Protein AF-A0A6J7QPM1-F1 (afdb_monomer)

Organism: NCBI:txid449393

pLDDT: mean 89.6, std 13.45, range [36.41, 98.69]

Secondary structure (DSSP, 8-state):
-HHHHHTT----SSGGGGG---TTTTTSS--SEEEEEEEEEETTEEEEEEEEEETTEEEEEEEEEE--TTSSSPHHHHHHHHHHHHHHHHHHHH-------

Sequence (101 aa):
MLEHWLGLNTDLSMVASSLDLDPLAHASDGPALALMNKTGTDTGVRADCGLVSCGGVQVAYAAIANWEAASEPTLGDVMADMRLIGGFVRRLVEGDDRSGA

Structure (mmCIF, N/CA/C/O backbone):
data_AF-A0A6J7QPM1-F1
#
_entry.id   AF-A0A6J7QPM1-F1
#
loop_
_atom_site.group_PDB
_atom_site.id
_atom_site.type_symbol
_atom_site.label_atom_id
_atom_site.label_alt_id
_atom_site.label_comp_id
_atom_site.label_asym_id
_atom_site.label_entity_id
_atom_site.label_seq_id
_atom_site.pdbx_PDB_ins_code
_atom_site.Cartn_x
_atom_site.Cartn_y
_atom_site.Cartn_z
_atom_site.occupancy
_atom_site.B_iso_or_equiv
_atom_site.auth_seq_id
_atom_site.auth_comp_id
_atom_site.auth_asym_id
_atom_site.auth_atom_id
_atom_site.pdbx_PDB_model_num
ATOM 1 N N . MET A 1 1 ? 1.187 -9.627 17.552 1.00 74.75 1 MET A N 1
ATOM 2 C CA . MET A 1 1 ? 2.401 -10.322 17.058 1.00 74.75 1 MET A CA 1
ATOM 3 C C . MET A 1 1 ? 2.576 -10.104 15.558 1.00 74.75 1 MET A C 1
ATOM 5 O O . MET A 1 1 ? 3.603 -9.570 15.181 1.00 74.75 1 MET A O 1
ATOM 9 N N . LEU A 1 2 ? 1.579 -10.430 14.725 1.00 81.31 2 LEU A N 1
ATOM 10 C CA . LEU A 1 2 ? 1.643 -10.240 13.265 1.00 81.31 2 LEU A CA 1
ATOM 11 C C . LEU A 1 2 ? 1.157 -8.850 12.821 1.00 81.31 2 LEU A C 1
ATOM 13 O O . LEU A 1 2 ? 1.835 -8.181 12.055 1.00 81.31 2 LEU A O 1
ATOM 17 N N . GLU A 1 3 ? 0.051 -8.379 13.397 1.00 79.50 3 GLU A N 1
ATOM 18 C CA . GLU A 1 3 ? -0.500 -7.035 13.156 1.00 79.50 3 GLU A CA 1
ATOM 19 C C . GLU A 1 3 ? 0.503 -5.928 13.489 1.00 79.50 3 GLU A C 1
ATOM 21 O O . GLU A 1 3 ? 0.783 -5.068 12.668 1.00 79.50 3 GLU A O 1
ATOM 26 N N . HIS A 1 4 ? 1.129 -6.008 14.665 1.00 83.25 4 HIS A N 1
ATOM 27 C CA . HIS A 1 4 ? 2.160 -5.052 15.072 1.00 83.25 4 HIS A CA 1
ATOM 28 C C . HIS A 1 4 ? 3.416 -5.131 14.195 1.00 83.25 4 HIS A C 1
ATOM 30 O O . HIS A 1 4 ? 4.083 -4.132 14.004 1.00 83.25 4 HIS A O 1
ATOM 36 N N . TRP A 1 5 ? 3.752 -6.305 13.651 1.00 85.75 5 TRP A N 1
ATOM 37 C CA . TRP A 1 5 ? 4.886 -6.426 12.735 1.00 85.75 5 TRP A CA 1
ATOM 38 C C . TRP A 1 5 ? 4.574 -5.800 11.367 1.00 85.75 5 TRP A C 1
ATOM 40 O O . TRP A 1 5 ? 5.386 -5.040 10.849 1.00 85.75 5 TRP A O 1
ATOM 50 N N . LEU A 1 6 ? 3.384 -6.064 10.812 1.00 84.25 6 LEU A N 1
ATOM 51 C CA . LEU A 1 6 ? 2.929 -5.476 9.545 1.00 84.25 6 LEU A CA 1
ATOM 52 C C . LEU A 1 6 ? 2.664 -3.970 9.648 1.00 84.25 6 LEU A C 1
ATOM 54 O O . LEU A 1 6 ? 2.919 -3.240 8.698 1.00 84.25 6 LEU A O 1
ATOM 58 N N . GLY A 1 7 ? 2.171 -3.497 10.792 1.00 85.38 7 GLY A N 1
ATOM 59 C CA . GLY A 1 7 ? 1.901 -2.080 11.037 1.00 85.38 7 GLY A CA 1
ATOM 60 C C . GLY A 1 7 ? 3.154 -1.215 11.176 1.00 85.38 7 GLY A C 1
ATOM 61 O O . GLY A 1 7 ? 3.029 -0.006 11.266 1.00 85.38 7 GLY A O 1
ATOM 62 N N . LEU A 1 8 ? 4.356 -1.804 11.200 1.00 89.62 8 LEU A N 1
ATOM 63 C CA . LEU A 1 8 ? 5.633 -1.079 11.264 1.00 89.62 8 LEU A CA 1
ATOM 64 C C . LEU A 1 8 ? 6.318 -0.947 9.893 1.00 89.62 8 LEU A C 1
ATOM 66 O O . LEU A 1 8 ? 7.471 -0.516 9.820 1.00 89.62 8 LEU A O 1
ATOM 70 N N . ASN A 1 9 ? 5.665 -1.361 8.804 1.00 92.81 9 ASN A N 1
ATOM 71 C CA . ASN A 1 9 ? 6.235 -1.252 7.466 1.00 92.81 9 ASN A CA 1
ATOM 72 C C . ASN A 1 9 ? 6.390 0.228 7.069 1.00 92.81 9 ASN A C 1
ATOM 74 O O . ASN A 1 9 ? 5.426 0.980 7.054 1.00 92.81 9 ASN A O 1
ATOM 78 N N . THR A 1 10 ? 7.605 0.647 6.717 1.00 94.94 10 THR A N 1
ATOM 79 C CA . THR A 1 10 ? 7.919 2.055 6.408 1.00 94.94 10 THR A CA 1
ATOM 80 C C . THR A 1 10 ? 7.864 2.376 4.914 1.00 94.94 10 THR A C 1
ATOM 82 O O . THR A 1 10 ? 7.892 3.538 4.518 1.00 94.94 10 THR A O 1
ATOM 85 N N . ASP A 1 11 ? 7.782 1.369 4.047 1.00 96.50 11 ASP A N 1
ATOM 86 C CA . ASP A 1 11 ? 7.576 1.606 2.621 1.00 96.50 11 ASP A CA 1
ATOM 87 C C . ASP A 1 11 ? 6.088 1.823 2.338 1.00 96.50 11 ASP A C 1
ATOM 89 O O . ASP A 1 11 ? 5.317 0.869 2.212 1.00 96.50 11 ASP A O 1
ATOM 93 N N . LEU A 1 12 ? 5.707 3.099 2.249 1.00 96.94 12 LEU A N 1
ATOM 94 C CA . LEU A 1 12 ? 4.357 3.549 1.907 1.00 96.94 12 LEU A CA 1
ATOM 95 C C . LEU A 1 12 ? 4.283 4.124 0.484 1.00 96.94 12 LEU A C 1
ATOM 97 O O . LEU A 1 12 ? 3.384 4.896 0.167 1.00 96.94 12 LEU A O 1
ATOM 101 N N . SER A 1 13 ? 5.249 3.804 -0.380 1.00 97.44 13 SER A N 1
ATOM 102 C CA . SER A 1 13 ? 5.394 4.472 -1.679 1.00 97.44 13 SER A CA 1
ATOM 103 C C . SER A 1 13 ? 4.378 4.028 -2.739 1.00 97.44 13 SER A C 1
ATOM 105 O O . SER A 1 13 ? 4.138 4.776 -3.684 1.00 97.44 13 SER A O 1
ATOM 107 N N . MET A 1 14 ? 3.774 2.842 -2.594 1.00 98.50 14 MET A N 1
ATOM 108 C CA . MET A 1 14 ? 2.901 2.217 -3.598 1.00 98.50 14 MET A CA 1
ATOM 109 C C . MET A 1 14 ? 1.413 2.541 -3.365 1.00 98.50 14 MET A C 1
ATOM 111 O O . MET A 1 14 ? 1.028 3.711 -3.417 1.00 98.50 14 MET A O 1
ATOM 115 N N . VAL A 1 15 ? 0.566 1.537 -3.097 1.00 98.69 15 VAL A N 1
ATOM 116 C CA . VAL A 1 15 ? -0.877 1.731 -2.857 1.00 98.69 15 VAL A CA 1
ATOM 117 C C . VAL A 1 15 ? -1.084 2.604 -1.629 1.00 98.69 15 VAL A C 1
ATOM 119 O O . VAL A 1 15 ? -1.900 3.522 -1.648 1.00 98.69 15 VAL A O 1
ATOM 122 N N . ALA A 1 16 ? -0.285 2.384 -0.586 1.00 97.56 16 ALA A N 1
ATOM 123 C CA . ALA A 1 16 ? -0.346 3.173 0.638 1.00 97.56 16 ALA A CA 1
ATOM 124 C C . ALA A 1 16 ? -0.036 4.674 0.449 1.00 97.56 16 ALA A C 1
ATOM 126 O O . ALA A 1 16 ? -0.372 5.471 1.325 1.00 97.56 16 ALA A O 1
ATOM 127 N N . SER A 1 17 ? 0.542 5.094 -0.683 1.00 97.75 17 SER A N 1
ATOM 128 C CA . SER A 1 17 ? 0.956 6.491 -0.869 1.00 97.75 17 SER A CA 1
ATOM 129 C C . SER A 1 17 ? -0.215 7.468 -0.848 1.00 97.75 17 SER A C 1
ATOM 131 O O . SER A 1 17 ? -0.050 8.611 -0.430 1.00 97.75 17 SER A O 1
ATOM 133 N N . SER A 1 18 ? -1.408 7.044 -1.270 1.00 96.94 18 SER A N 1
ATOM 134 C CA . SER A 1 18 ? -2.621 7.874 -1.270 1.00 96.94 18 SER A CA 1
ATOM 135 C C . SER A 1 18 ? -3.245 8.068 0.114 1.00 96.94 18 SER A C 1
ATOM 137 O O . SER A 1 18 ? -4.228 8.801 0.245 1.00 96.94 18 SER A O 1
ATOM 139 N N . LEU A 1 19 ? -2.762 7.335 1.119 1.00 94.25 19 LEU A N 1
ATOM 140 C CA . LEU A 1 19 ? -3.240 7.434 2.496 1.00 94.25 19 LEU A CA 1
ATOM 141 C C . LEU A 1 19 ? -2.573 8.602 3.235 1.00 94.25 19 LEU A C 1
ATOM 143 O O . LEU A 1 19 ? -3.039 8.972 4.306 1.00 94.25 19 LEU A O 1
ATOM 147 N N . ASP A 1 20 ? -1.513 9.180 2.650 1.00 93.50 20 ASP A N 1
ATOM 148 C CA . ASP A 1 20 ? -0.765 10.339 3.157 1.00 93.50 20 ASP A CA 1
ATOM 149 C C . ASP A 1 20 ? -0.318 10.173 4.630 1.00 93.50 20 ASP A C 1
ATOM 151 O O . ASP A 1 20 ? -0.272 11.123 5.410 1.00 93.50 20 ASP A O 1
ATOM 155 N N . LEU A 1 21 ? -0.003 8.931 5.007 1.00 93.12 21 LEU A N 1
ATOM 156 C CA . LEU A 1 21 ? 0.478 8.544 6.329 1.00 93.12 21 LEU A CA 1
ATOM 157 C C . LEU A 1 21 ? 1.986 8.795 6.461 1.00 93.12 21 LEU A C 1
ATOM 159 O O . LEU A 1 21 ? 2.735 8.616 5.501 1.00 93.12 21 LEU A O 1
ATOM 163 N N . ASP A 1 22 ? 2.444 9.145 7.665 1.00 92.12 22 ASP A N 1
ATOM 164 C CA . ASP A 1 22 ? 3.874 9.253 7.972 1.00 92.12 22 ASP A CA 1
ATOM 165 C C . ASP A 1 22 ? 4.503 7.846 8.078 1.00 92.12 22 ASP A C 1
ATOM 167 O O . ASP A 1 22 ? 4.160 7.095 8.998 1.00 92.12 22 ASP A O 1
ATOM 171 N N . PRO A 1 23 ? 5.464 7.478 7.210 1.00 92.75 23 PRO A N 1
ATOM 172 C CA . PRO A 1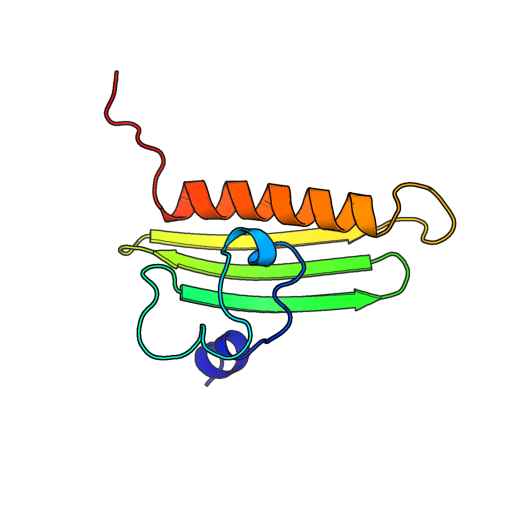 23 ? 6.147 6.186 7.253 1.00 92.75 23 PRO A CA 1
ATOM 173 C C . PRO A 1 23 ? 6.707 5.763 8.613 1.00 92.75 23 PRO A C 1
ATOM 175 O O . PRO A 1 23 ? 6.792 4.569 8.882 1.00 92.75 23 PRO A O 1
ATOM 178 N N . LEU A 1 24 ? 7.095 6.711 9.465 1.00 91.00 24 LEU A N 1
ATOM 179 C CA . LEU A 1 24 ? 7.761 6.456 10.743 1.00 91.00 24 LEU A CA 1
ATOM 180 C C . LEU 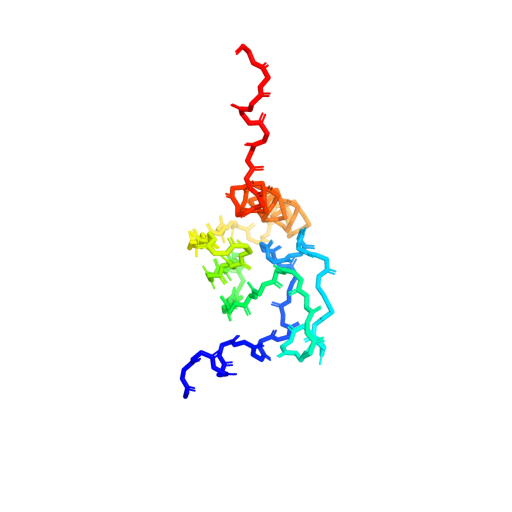A 1 24 ? 6.841 6.628 11.955 1.00 91.00 24 LEU A C 1
ATOM 182 O O . LEU A 1 24 ? 7.209 6.206 13.051 1.00 91.00 24 LEU A O 1
ATOM 186 N N . ALA A 1 25 ? 5.664 7.232 11.777 1.00 89.31 25 ALA A N 1
ATOM 187 C CA . ALA A 1 25 ? 4.751 7.538 12.879 1.00 89.31 25 ALA A CA 1
ATOM 188 C C . ALA A 1 25 ? 3.327 6.977 12.714 1.00 89.31 25 ALA A C 1
ATOM 190 O O . ALA A 1 25 ? 2.573 6.988 13.680 1.00 89.31 25 ALA A O 1
ATOM 191 N N . HIS A 1 26 ? 2.952 6.432 11.551 1.00 87.81 26 HIS A N 1
ATOM 192 C CA . HIS A 1 26 ? 1.584 5.957 11.282 1.00 87.81 26 HIS A CA 1
ATOM 193 C C . HIS A 1 26 ? 1.108 4.786 12.156 1.00 87.81 26 HIS A C 1
ATOM 195 O O . HIS A 1 26 ? -0.095 4.568 12.283 1.00 87.81 26 HIS A O 1
ATOM 201 N N . ALA A 1 27 ? 2.038 4.042 12.756 1.00 83.00 27 ALA A N 1
ATOM 202 C CA . ALA A 1 27 ? 1.742 2.958 13.691 1.00 83.00 27 ALA A CA 1
ATOM 203 C C . ALA A 1 27 ? 1.361 3.455 15.101 1.00 83.00 27 ALA A C 1
ATOM 205 O O . ALA A 1 27 ? 0.861 2.675 15.913 1.00 83.00 27 ALA A O 1
ATOM 206 N N . SER A 1 28 ? 1.635 4.727 15.406 1.00 68.62 28 SER A N 1
ATOM 207 C CA . SER A 1 28 ? 1.588 5.303 16.751 1.00 68.62 28 SER A CA 1
ATOM 208 C C . SER A 1 28 ? 0.434 6.303 16.889 1.00 68.62 28 SER A C 1
ATOM 210 O O . SER A 1 28 ? 0.211 7.125 16.007 1.00 68.62 28 SER A O 1
ATOM 212 N N . ASP A 1 29 ? -0.287 6.242 18.011 1.00 54.16 29 ASP A N 1
ATOM 213 C CA . ASP A 1 29 ? -1.150 7.290 18.588 1.00 54.16 29 ASP A CA 1
ATOM 214 C C . ASP A 1 29 ? -2.031 8.150 17.647 1.00 54.16 29 ASP A C 1
ATOM 216 O O . ASP A 1 29 ? -2.186 9.354 17.847 1.00 54.16 29 ASP A O 1
ATOM 220 N N . GLY A 1 30 ? -2.736 7.523 16.700 1.00 60.28 30 GLY A N 1
ATOM 221 C CA . GLY A 1 30 ? -4.060 8.013 16.289 1.00 60.28 30 GLY A CA 1
ATOM 222 C C . GLY A 1 30 ? -4.191 8.758 14.957 1.00 60.28 30 GLY A C 1
ATOM 223 O O . GLY A 1 30 ? -4.586 9.924 14.934 1.00 60.28 30 GLY A O 1
ATOM 224 N N . PRO A 1 31 ? -4.067 8.063 13.822 1.00 61.72 31 PRO A N 1
ATOM 225 C CA . PRO A 1 31 ? -4.813 8.426 12.632 1.00 61.72 31 PRO A CA 1
ATOM 226 C C . PRO A 1 31 ? -6.229 7.821 12.681 1.00 61.72 31 PRO A C 1
ATOM 228 O O . PRO A 1 31 ? -6.429 6.696 13.138 1.00 61.72 31 PRO A O 1
ATOM 231 N N . ALA A 1 32 ? -7.226 8.542 12.150 1.00 79.31 32 ALA A N 1
ATOM 232 C CA . ALA A 1 32 ? -8.564 7.986 11.885 1.00 79.31 32 ALA A CA 1
ATOM 233 C C . ALA A 1 32 ? -8.514 6.741 10.970 1.00 79.31 32 ALA A C 1
ATOM 235 O O . ALA A 1 32 ? -9.467 5.964 10.919 1.00 79.31 32 ALA A O 1
ATOM 236 N N . LEU A 1 33 ? -7.382 6.563 10.281 1.00 90.12 33 LEU A N 1
ATOM 237 C CA . LEU A 1 33 ? -7.087 5.518 9.322 1.00 90.12 33 LEU A CA 1
ATOM 238 C C . LEU A 1 33 ? -5.878 4.692 9.785 1.00 90.12 33 LEU A C 1
ATOM 240 O O . LEU A 1 33 ? -4.765 5.201 9.866 1.00 90.12 33 LEU A O 1
ATOM 244 N N . ALA A 1 34 ? -6.087 3.408 10.059 1.00 92.56 34 ALA A N 1
ATOM 245 C CA . ALA A 1 34 ? -5.030 2.458 10.393 1.00 92.56 34 ALA A CA 1
ATOM 246 C C . ALA A 1 34 ? -4.630 1.632 9.163 1.00 92.56 34 ALA A C 1
ATOM 248 O O . ALA A 1 34 ? -5.492 1.212 8.387 1.00 92.56 34 ALA A O 1
ATOM 249 N N . LEU A 1 35 ? -3.330 1.369 9.014 1.00 94.31 35 LEU A N 1
ATOM 250 C CA . LEU A 1 35 ? -2.759 0.572 7.931 1.00 94.31 35 LEU A CA 1
ATOM 251 C C . LEU A 1 35 ? -1.904 -0.561 8.499 1.00 94.31 35 LEU A C 1
ATOM 253 O O . LEU A 1 35 ? -1.059 -0.351 9.364 1.00 94.31 35 LEU A O 1
ATOM 257 N N . MET A 1 36 ? -2.085 -1.752 7.941 1.00 94.75 36 MET A N 1
ATOM 258 C CA . MET A 1 36 ? -1.109 -2.836 8.013 1.00 94.75 36 MET A CA 1
ATOM 259 C C . MET A 1 36 ? -0.831 -3.293 6.591 1.00 94.75 36 MET A C 1
ATOM 261 O O . MET A 1 36 ? -1.772 -3.671 5.892 1.00 94.75 36 MET A O 1
ATOM 265 N N . ASN A 1 37 ? 0.421 -3.266 6.141 1.00 96.31 37 ASN A N 1
ATOM 266 C CA . ASN A 1 37 ? 0.739 -3.667 4.774 1.00 96.31 37 ASN A CA 1
ATOM 267 C C . ASN A 1 37 ? 2.115 -4.311 4.638 1.00 96.31 37 ASN A C 1
ATOM 269 O O . ASN A 1 37 ? 2.960 -4.269 5.535 1.00 96.31 37 ASN A O 1
ATOM 273 N N . LYS A 1 38 ? 2.338 -4.909 3.470 1.00 97.12 38 LYS A N 1
ATOM 274 C CA . LYS A 1 38 ? 3.661 -5.313 3.032 1.00 97.12 38 LYS A CA 1
ATOM 275 C C . LYS A 1 38 ? 3.846 -5.030 1.553 1.00 97.12 38 LYS A C 1
ATOM 277 O O . LYS A 1 38 ? 3.076 -5.485 0.712 1.00 97.12 38 LYS A O 1
ATOM 282 N N . THR A 1 39 ? 4.960 -4.370 1.261 1.00 97.75 39 THR A N 1
ATOM 283 C CA . THR A 1 39 ? 5.443 -4.171 -0.101 1.00 97.75 39 THR A CA 1
ATOM 284 C C . THR A 1 39 ? 6.447 -5.242 -0.525 1.00 97.75 39 THR A C 1
ATOM 286 O O . THR A 1 39 ? 7.196 -5.785 0.301 1.00 97.75 39 THR A O 1
ATOM 289 N N . GLY A 1 40 ? 6.473 -5.515 -1.828 1.00 97.69 40 GLY A N 1
ATOM 290 C CA . GLY A 1 40 ? 7.450 -6.334 -2.532 1.00 97.69 40 GLY A CA 1
ATOM 291 C C . GLY A 1 40 ? 7.944 -5.606 -3.781 1.00 97.69 40 GLY A C 1
ATOM 292 O O . GLY A 1 40 ? 7.165 -4.998 -4.513 1.00 97.69 40 GLY A O 1
ATOM 293 N N . THR A 1 41 ? 9.252 -5.654 -4.016 1.00 97.44 41 THR A N 1
ATOM 294 C CA . THR A 1 41 ? 9.908 -4.970 -5.133 1.00 97.44 41 THR A CA 1
ATOM 295 C C . THR A 1 41 ? 10.903 -5.911 -5.788 1.00 97.44 41 THR A C 1
ATOM 297 O O . THR A 1 41 ? 11.747 -6.484 -5.105 1.00 97.44 41 THR A O 1
ATOM 300 N N . ASP A 1 42 ? 10.820 -6.014 -7.110 1.00 96.19 42 ASP A N 1
ATOM 301 C CA . ASP A 1 42 ? 11.855 -6.606 -7.956 1.00 96.19 42 ASP A CA 1
ATOM 302 C C . ASP A 1 42 ? 11.965 -5.808 -9.272 1.00 96.19 42 ASP A C 1
ATOM 304 O O . ASP A 1 42 ? 11.251 -4.818 -9.494 1.00 96.19 42 ASP A O 1
ATOM 308 N N . THR A 1 43 ? 12.880 -6.203 -10.150 1.00 94.06 43 THR A N 1
ATOM 309 C CA . THR A 1 43 ? 13.015 -5.655 -11.499 1.00 94.06 43 THR A CA 1
ATOM 310 C C . THR A 1 43 ? 11.728 -5.904 -12.279 1.00 94.06 43 THR A C 1
ATOM 312 O O . THR A 1 43 ? 11.364 -7.047 -12.534 1.00 94.06 43 THR A O 1
ATOM 315 N N . GLY A 1 44 ? 11.028 -4.827 -12.641 1.00 95.62 44 GLY A N 1
ATOM 316 C CA . GLY A 1 44 ? 9.759 -4.919 -13.365 1.00 95.62 44 GLY A CA 1
ATOM 317 C C . GLY A 1 44 ? 8.587 -5.430 -12.524 1.00 95.62 44 GLY A C 1
ATOM 318 O O . GLY A 1 44 ? 7.587 -5.844 -13.099 1.00 95.62 44 GLY A O 1
ATOM 319 N N . VAL A 1 45 ? 8.688 -5.437 -11.186 1.00 97.31 45 VAL A N 1
ATOM 320 C CA . VAL A 1 45 ? 7.599 -5.873 -10.294 1.00 97.31 45 VAL A CA 1
ATOM 321 C C . VAL A 1 45 ? 7.415 -4.914 -9.127 1.00 97.31 45 VAL A C 1
ATOM 323 O O . VAL A 1 45 ? 8.361 -4.611 -8.398 1.00 97.31 45 VAL A O 1
ATOM 326 N N . ARG A 1 46 ? 6.177 -4.484 -8.890 1.00 98.25 46 ARG A N 1
ATOM 327 C CA . ARG A 1 46 ? 5.757 -3.784 -7.670 1.00 98.25 46 ARG A CA 1
ATOM 328 C C . ARG A 1 46 ? 4.546 -4.495 -7.103 1.00 98.25 46 ARG A C 1
ATOM 330 O O . ARG A 1 46 ? 3.570 -4.704 -7.812 1.00 98.25 46 ARG A O 1
ATOM 337 N N . ALA A 1 47 ? 4.624 -4.882 -5.842 1.00 98.56 47 ALA A N 1
ATOM 338 C CA . ALA A 1 47 ? 3.549 -5.557 -5.140 1.00 98.56 47 ALA A CA 1
ATOM 339 C C . ALA A 1 47 ? 3.276 -4.840 -3.822 1.00 98.56 47 ALA A C 1
ATOM 341 O O . ALA A 1 47 ? 4.209 -4.491 -3.102 1.00 98.56 47 ALA A O 1
ATOM 342 N N . ASP A 1 48 ? 2.005 -4.656 -3.496 1.00 98.62 48 ASP A N 1
ATOM 343 C CA . ASP A 1 48 ? 1.559 -4.102 -2.223 1.00 98.62 48 ASP A CA 1
ATOM 344 C C . ASP A 1 48 ? 0.268 -4.807 -1.812 1.00 98.62 48 ASP A C 1
ATOM 346 O O . ASP A 1 48 ? -0.681 -4.915 -2.595 1.00 98.62 48 ASP A O 1
ATOM 350 N N . CYS A 1 49 ? 0.230 -5.321 -0.591 1.00 98.38 49 CYS A N 1
ATOM 351 C CA . CYS A 1 49 ? -0.979 -5.881 -0.010 1.00 98.38 49 CYS A CA 1
ATOM 352 C C . CYS A 1 49 ? -1.139 -5.408 1.425 1.00 98.38 49 CYS A C 1
ATOM 354 O O . CYS A 1 49 ? -0.164 -5.258 2.164 1.00 98.38 49 CYS A O 1
ATOM 356 N N . GLY A 1 50 ? -2.382 -5.189 1.836 1.00 96.94 50 GLY A N 1
ATOM 357 C CA . GLY A 1 50 ? -2.639 -4.659 3.159 1.00 96.94 50 GLY A CA 1
ATOM 358 C C . GLY A 1 50 ? -4.103 -4.612 3.544 1.00 96.94 50 GLY A C 1
ATOM 359 O O . GLY A 1 50 ? -4.999 -4.957 2.773 1.00 96.94 50 GLY A O 1
ATOM 360 N N . LEU A 1 51 ? -4.314 -4.175 4.778 1.00 96.00 51 LEU A N 1
ATOM 361 C CA . LEU A 1 51 ? -5.604 -3.929 5.394 1.00 96.00 51 LEU A CA 1
ATOM 362 C C . LEU A 1 51 ? -5.645 -2.472 5.850 1.00 96.00 51 LEU A C 1
ATOM 364 O O . LEU A 1 51 ? -4.783 -2.039 6.619 1.00 96.00 51 LEU A O 1
ATOM 368 N N . VAL A 1 52 ? -6.648 -1.734 5.382 1.00 95.69 52 VAL A N 1
ATOM 369 C CA . VAL A 1 52 ? -6.929 -0.360 5.807 1.00 95.69 52 VAL A CA 1
ATOM 370 C C . VAL A 1 52 ? -8.189 -0.361 6.654 1.00 95.69 52 VAL A C 1
ATOM 372 O O . VAL A 1 52 ? -9.181 -0.975 6.267 1.00 95.69 52 VAL A O 1
ATOM 375 N N . SER A 1 53 ? -8.160 0.312 7.800 1.00 93.56 53 SER A N 1
ATOM 376 C CA . SER A 1 53 ? -9.297 0.395 8.722 1.00 93.56 53 SER A CA 1
ATOM 377 C C . SER A 1 53 ? -9.619 1.846 9.062 1.00 93.56 53 SER A C 1
ATOM 379 O O . SER A 1 53 ? -8.717 2.594 9.422 1.00 93.56 53 SER A O 1
ATOM 381 N N . CYS A 1 54 ? -10.889 2.241 8.990 1.00 92.50 54 CYS A N 1
ATOM 382 C CA . CYS A 1 54 ? -11.369 3.570 9.380 1.00 92.50 54 CYS A CA 1
ATOM 383 C C . CYS A 1 54 ? -12.800 3.454 9.915 1.00 92.50 54 CYS A C 1
ATOM 385 O O . CYS A 1 54 ? -13.634 2.794 9.305 1.00 92.50 54 CYS A O 1
ATOM 387 N N . GLY A 1 55 ? -13.097 4.052 11.074 1.00 88.44 55 GLY A N 1
ATOM 388 C CA . GLY A 1 55 ? -14.475 4.138 11.587 1.00 88.44 55 GLY A CA 1
ATOM 389 C C . GLY A 1 55 ? -15.227 2.800 11.730 1.00 88.44 55 GLY A C 1
ATOM 390 O O . GLY A 1 55 ? -16.448 2.775 11.616 1.00 88.44 55 GLY A O 1
ATOM 391 N N . GLY A 1 56 ? -14.523 1.682 11.946 1.00 88.06 56 GLY A N 1
ATOM 392 C CA . GLY A 1 56 ? -15.111 0.334 12.016 1.00 88.06 56 GLY A CA 1
ATOM 393 C C . GLY A 1 56 ? -15.285 -0.377 10.665 1.00 88.06 56 GLY A C 1
ATOM 394 O O . GLY A 1 56 ? -15.616 -1.562 10.648 1.00 88.06 56 GLY A O 1
ATOM 395 N N . VAL A 1 57 ? -15.013 0.300 9.548 1.00 92.75 57 VAL A N 1
ATOM 396 C CA . VAL A 1 57 ? -14.926 -0.289 8.205 1.00 92.75 57 VAL A CA 1
ATOM 397 C C . VAL A 1 57 ? -13.501 -0.778 7.962 1.00 92.75 57 VAL A C 1
ATOM 399 O O . VAL A 1 57 ? -12.536 -0.140 8.386 1.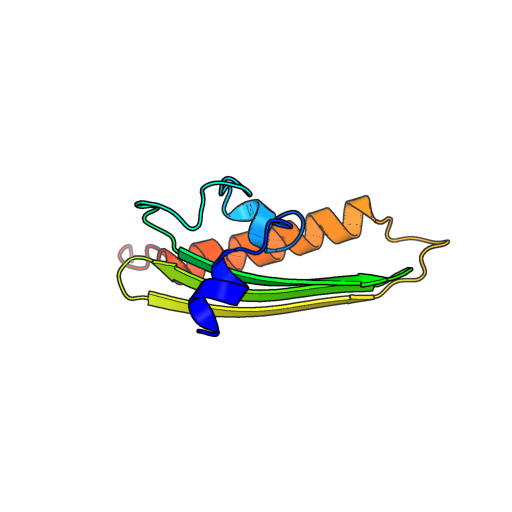00 92.75 57 VAL A O 1
ATOM 402 N N . GLN A 1 58 ? -13.368 -1.914 7.277 1.00 94.62 58 GLN A N 1
ATOM 403 C CA . GLN A 1 58 ? -12.079 -2.487 6.894 1.00 94.62 58 GLN A CA 1
ATOM 404 C C . GLN A 1 58 ? -12.078 -2.856 5.412 1.00 94.62 58 GLN A C 1
ATOM 406 O O . GLN A 1 58 ? -13.021 -3.479 4.923 1.00 94.62 58 GLN A O 1
ATOM 411 N N . VAL A 1 59 ? -11.003 -2.503 4.711 1.00 97.12 59 VAL A N 1
ATOM 412 C CA . VAL A 1 59 ? -10.788 -2.827 3.298 1.00 97.12 59 VAL A CA 1
ATOM 413 C C . VAL A 1 59 ? -9.44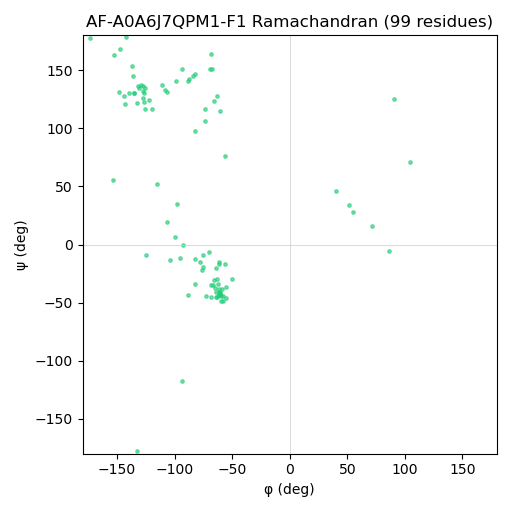6 -3.528 3.156 1.00 97.12 59 VAL A C 1
ATOM 415 O O . VAL A 1 59 ? -8.395 -2.952 3.436 1.00 97.12 59 VAL A O 1
ATOM 418 N N . ALA A 1 60 ? -9.487 -4.782 2.712 1.00 97.62 60 ALA A N 1
ATOM 419 C CA . ALA A 1 60 ? -8.300 -5.525 2.314 1.00 97.62 60 ALA A CA 1
ATOM 420 C C . ALA A 1 60 ? -8.007 -5.280 0.829 1.00 97.62 60 ALA A C 1
ATOM 422 O O . ALA A 1 60 ? -8.927 -5.256 0.009 1.00 97.62 60 ALA A O 1
ATOM 423 N N . TYR A 1 61 ? -6.731 -5.142 0.479 1.00 98.19 61 TYR A N 1
ATOM 424 C CA . TYR A 1 61 ? -6.289 -5.002 -0.904 1.00 98.19 61 TYR A CA 1
ATOM 425 C C . TYR A 1 61 ? -5.050 -5.850 -1.191 1.00 98.19 61 TYR A C 1
ATOM 427 O O . TYR A 1 61 ? -4.237 -6.138 -0.311 1.00 98.19 61 TYR A O 1
ATOM 435 N N . ALA A 1 62 ? -4.904 -6.214 -2.461 1.00 98.44 62 ALA A N 1
ATOM 436 C CA . ALA A 1 62 ? -3.686 -6.765 -3.027 1.00 98.44 62 ALA A CA 1
ATOM 437 C C . ALA A 1 62 ? -3.542 -6.229 -4.453 1.00 98.44 62 ALA A C 1
ATOM 439 O O . ALA A 1 62 ? -4.429 -6.425 -5.283 1.00 98.44 62 ALA A O 1
ATOM 440 N N . ALA A 1 63 ? -2.438 -5.540 -4.719 1.00 98.50 63 ALA A N 1
ATOM 441 C CA . ALA A 1 63 ? -2.108 -4.977 -6.017 1.00 98.50 63 ALA A CA 1
ATOM 442 C C . ALA A 1 63 ? -0.717 -5.454 -6.426 1.00 98.50 63 ALA A C 1
ATOM 444 O O . ALA A 1 63 ? 0.234 -5.371 -5.649 1.00 98.50 63 ALA A O 1
ATOM 445 N N . ILE A 1 64 ? -0.609 -5.968 -7.647 1.00 98.25 64 ILE A N 1
ATOM 446 C CA . ILE A 1 64 ? 0.656 -6.391 -8.238 1.00 98.25 64 ILE A CA 1
ATOM 447 C C . ILE A 1 64 ? 0.709 -5.806 -9.641 1.00 98.25 64 ILE A C 1
ATOM 449 O O . ILE A 1 64 ? -0.164 -6.081 -10.461 1.00 98.25 64 ILE A O 1
ATOM 453 N N . ALA A 1 65 ? 1.737 -5.012 -9.901 1.00 97.38 65 ALA A N 1
ATOM 454 C CA . ALA A 1 65 ? 2.097 -4.540 -11.221 1.00 97.38 65 ALA A CA 1
ATOM 455 C C . ALA A 1 65 ? 3.351 -5.279 -11.683 1.00 97.38 65 ALA A C 1
ATOM 457 O O . ALA A 1 65 ? 4.344 -5.358 -10.953 1.00 97.38 65 ALA A O 1
ATOM 458 N N . ASN A 1 66 ? 3.306 -5.796 -12.907 1.00 9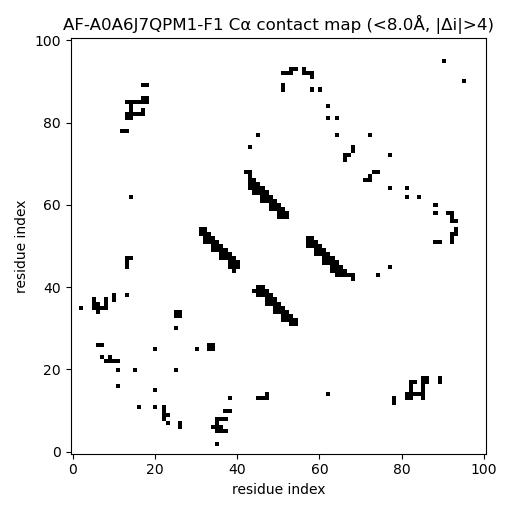6.38 66 ASN A N 1
ATOM 459 C CA . ASN A 1 66 ? 4.451 -6.379 -13.585 1.00 96.38 66 ASN A CA 1
ATOM 460 C C . ASN A 1 66 ? 4.615 -5.728 -14.958 1.00 96.38 66 ASN A C 1
ATOM 462 O O . ASN A 1 66 ? 3.636 -5.540 -15.678 1.00 96.38 66 ASN A O 1
ATOM 466 N N . TRP A 1 67 ? 5.846 -5.397 -15.323 1.00 94.56 67 TRP A N 1
ATOM 467 C CA . TRP A 1 67 ? 6.154 -4.779 -16.605 1.00 94.56 67 TRP A CA 1
ATOM 468 C C . TRP A 1 67 ? 7.576 -5.109 -17.059 1.00 94.56 67 TRP A C 1
ATOM 470 O O . TRP A 1 67 ? 8.424 -5.535 -16.271 1.00 94.56 67 T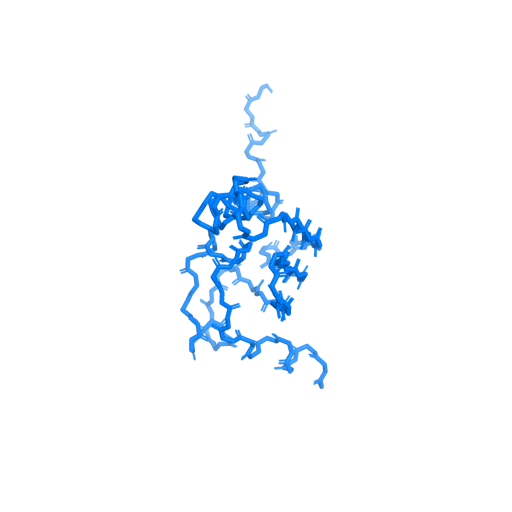RP A O 1
ATOM 480 N N . GLU A 1 68 ? 7.844 -4.907 -18.346 1.00 93.56 68 GLU A N 1
ATOM 481 C CA . GLU A 1 68 ? 9.202 -4.971 -18.875 1.00 93.56 68 GLU A CA 1
ATOM 482 C C . GLU A 1 68 ? 9.971 -3.717 -18.446 1.00 93.56 68 GLU A C 1
ATOM 484 O O . GLU A 1 68 ? 9.763 -2.629 -18.967 1.00 93.56 68 GLU A O 1
ATOM 489 N N . ALA A 1 69 ? 10.889 -3.861 -17.487 1.00 78.94 69 ALA A N 1
ATOM 490 C CA . ALA A 1 69 ? 11.586 -2.722 -16.879 1.00 78.94 69 ALA A CA 1
ATOM 491 C C . ALA A 1 69 ? 12.434 -1.882 -17.857 1.00 78.94 69 ALA A C 1
ATOM 493 O O . ALA A 1 69 ? 12.827 -0.767 -17.517 1.00 78.94 69 ALA A O 1
ATOM 494 N N . ALA A 1 70 ? 12.747 -2.425 -19.038 1.00 84.94 70 ALA A N 1
ATOM 495 C CA . ALA A 1 70 ? 13.500 -1.748 -20.094 1.00 84.94 70 ALA A CA 1
ATOM 496 C C . ALA A 1 70 ? 12.605 -1.031 -21.126 1.00 84.94 70 ALA A C 1
ATOM 498 O O . ALA A 1 70 ? 13.130 -0.434 -22.066 1.00 84.94 70 ALA A O 1
ATOM 499 N N . SER A 1 71 ? 11.280 -1.096 -20.970 1.00 86.44 71 SER A N 1
ATOM 500 C CA . SER A 1 71 ? 10.295 -0.475 -21.854 1.00 86.44 71 SER A CA 1
ATOM 501 C C . SER A 1 71 ? 9.236 0.291 -21.057 1.00 86.44 71 SER A C 1
ATOM 503 O O . SER A 1 71 ? 9.281 0.362 -19.832 1.00 86.44 71 SER A O 1
ATOM 505 N N . GLU A 1 72 ? 8.262 0.852 -21.770 1.00 86.75 72 GLU A N 1
ATOM 506 C CA . GLU A 1 72 ? 7.036 1.369 -21.163 1.00 86.75 72 GLU A CA 1
ATOM 507 C C . GLU A 1 72 ? 6.175 0.232 -20.575 1.00 86.75 72 GLU A C 1
ATOM 509 O O . GLU A 1 72 ? 6.198 -0.880 -21.121 1.00 86.75 72 GLU A O 1
ATOM 514 N N . PRO A 1 73 ? 5.377 0.493 -19.518 1.00 89.75 73 PRO A N 1
ATOM 515 C CA . PRO A 1 73 ? 5.322 1.733 -18.728 1.00 89.75 73 PRO A CA 1
ATOM 516 C C . PRO A 1 73 ? 6.585 1.960 -17.882 1.00 89.75 73 PRO A C 1
ATOM 518 O O . PRO A 1 73 ? 7.220 1.006 -17.428 1.00 89.75 73 PRO A O 1
ATOM 521 N N . THR A 1 74 ? 6.941 3.219 -17.617 1.00 94.62 74 THR A N 1
ATOM 522 C CA . THR A 1 74 ? 8.042 3.518 -16.692 1.00 94.62 74 THR A CA 1
ATOM 523 C C . THR A 1 74 ? 7.675 3.152 -15.249 1.00 94.62 74 THR A C 1
ATOM 525 O O . THR A 1 74 ? 6.506 3.018 -14.884 1.00 94.62 74 THR A O 1
ATOM 528 N N . LEU A 1 75 ? 8.678 3.061 -14.364 1.00 95.25 75 LEU A N 1
ATOM 529 C CA . LEU A 1 75 ? 8.418 2.928 -12.925 1.00 95.25 75 LEU A CA 1
ATOM 530 C C . LEU A 1 75 ? 7.525 4.068 -12.401 1.00 95.25 75 LEU A C 1
ATOM 532 O O . LEU A 1 75 ? 6.697 3.828 -11.532 1.00 95.25 75 LEU A O 1
ATOM 536 N N . GLY A 1 76 ? 7.687 5.293 -12.910 1.00 96.44 76 GLY A N 1
ATOM 537 C CA . GLY A 1 76 ? 6.872 6.434 -12.489 1.00 96.44 76 GLY A CA 1
ATOM 538 C C . GLY A 1 76 ? 5.389 6.226 -12.789 1.00 96.44 76 GLY A C 1
ATOM 539 O O . GLY A 1 76 ? 4.560 6.455 -11.909 1.00 96.44 76 GLY A O 1
ATOM 540 N N . ASP A 1 77 ? 5.073 5.719 -13.981 1.00 96.94 77 ASP A N 1
ATOM 541 C CA . ASP A 1 77 ? 3.698 5.422 -14.399 1.00 96.94 77 ASP A CA 1
ATOM 542 C C . ASP A 1 77 ? 3.089 4.318 -13.534 1.00 96.94 77 ASP A C 1
ATOM 544 O O . ASP A 1 77 ? 1.996 4.473 -12.995 1.00 96.94 77 ASP A O 1
ATOM 548 N N . VAL A 1 78 ? 3.849 3.245 -13.288 1.00 97.88 78 VAL A N 1
ATOM 549 C CA . VAL A 1 78 ? 3.413 2.157 -12.403 1.00 97.88 78 VAL A CA 1
ATOM 550 C C . VAL A 1 78 ? 3.129 2.666 -10.990 1.00 97.88 78 VAL A C 1
ATOM 552 O O . VAL A 1 78 ? 2.116 2.312 -10.394 1.00 97.88 78 VAL A O 1
ATOM 555 N N . MET A 1 79 ? 3.996 3.511 -10.431 1.00 98.12 79 MET A N 1
ATOM 556 C CA . MET A 1 79 ? 3.786 4.069 -9.092 1.00 98.12 79 MET A CA 1
ATOM 557 C C . MET A 1 79 ? 2.575 5.015 -9.050 1.00 98.12 79 MET A C 1
ATOM 559 O O . MET A 1 79 ? 1.851 5.029 -8.051 1.00 98.12 79 MET A O 1
ATOM 563 N N . ALA A 1 80 ? 2.316 5.763 -10.127 1.00 98.38 80 ALA A N 1
ATOM 564 C CA . ALA A 1 80 ? 1.117 6.585 -10.256 1.00 98.38 80 ALA A CA 1
ATOM 565 C C . ALA A 1 80 ? -0.157 5.723 -10.267 1.00 98.38 80 ALA A C 1
ATOM 567 O O . ALA A 1 80 ? -1.091 6.010 -9.515 1.00 98.38 80 ALA A O 1
ATOM 568 N N . ASP A 1 81 ? -0.169 4.626 -11.025 1.00 98.31 81 ASP A N 1
ATOM 569 C CA . ASP A 1 81 ? -1.290 3.681 -11.059 1.00 98.31 81 ASP A CA 1
ATOM 570 C C . ASP A 1 81 ? -1.509 2.994 -9.704 1.00 98.31 81 ASP A C 1
ATOM 572 O O . ASP A 1 81 ? -2.643 2.883 -9.230 1.00 98.31 81 ASP A O 1
ATOM 576 N N . MET A 1 82 ? -0.432 2.609 -9.012 1.00 98.69 82 MET A N 1
ATOM 577 C CA . MET A 1 82 ? -0.523 2.065 -7.652 1.00 98.69 82 MET A CA 1
ATOM 578 C C . MET A 1 82 ? -1.151 3.084 -6.688 1.00 98.69 82 MET A C 1
ATOM 580 O O . MET A 1 82 ? -2.036 2.723 -5.908 1.00 98.69 82 MET A O 1
ATOM 584 N N . ARG A 1 83 ? -0.787 4.373 -6.781 1.00 98.62 83 ARG A N 1
ATOM 585 C CA . ARG A 1 83 ? -1.438 5.445 -6.004 1.00 98.62 83 ARG A CA 1
ATOM 586 C C . ARG A 1 83 ? -2.927 5.574 -6.340 1.00 98.62 83 ARG A C 1
ATOM 588 O O . ARG A 1 83 ? -3.730 5.804 -5.434 1.00 98.62 83 ARG A O 1
ATOM 595 N N . LEU A 1 84 ? -3.320 5.424 -7.609 1.00 98.56 84 LEU A N 1
ATOM 596 C CA . LEU A 1 84 ? -4.734 5.459 -8.006 1.00 98.56 84 LEU A CA 1
ATOM 597 C C . LEU A 1 84 ? -5.532 4.335 -7.337 1.00 98.56 84 LEU A C 1
ATOM 599 O O . LEU A 1 84 ? -6.611 4.604 -6.804 1.00 98.56 84 LEU A O 1
ATOM 603 N N . ILE A 1 85 ? -4.985 3.114 -7.288 1.00 98.44 85 ILE A N 1
ATOM 604 C CA . ILE A 1 85 ? -5.575 1.988 -6.539 1.00 98.44 85 ILE A CA 1
ATOM 605 C C . ILE A 1 85 ? -5.788 2.379 -5.073 1.00 98.44 85 ILE A C 1
ATOM 607 O O . ILE A 1 85 ? -6.881 2.191 -4.534 1.00 98.44 85 ILE A O 1
ATOM 611 N N . GLY A 1 86 ? -4.787 2.997 -4.448 1.00 98.19 86 GLY A N 1
ATOM 612 C CA . GLY A 1 86 ? -4.890 3.482 -3.073 1.00 98.19 86 GLY A CA 1
ATOM 613 C C . GLY A 1 86 ? -6.018 4.496 -2.870 1.00 98.19 86 GLY A C 1
ATOM 614 O O . GLY A 1 86 ? -6.741 4.436 -1.874 1.00 98.19 86 GLY A O 1
ATOM 615 N N . GLY A 1 87 ? -6.238 5.391 -3.837 1.00 97.94 87 GLY A N 1
ATOM 616 C CA . GLY A 1 87 ? 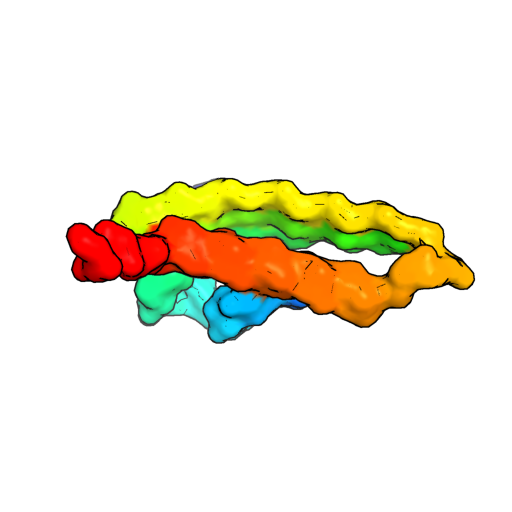-7.355 6.335 -3.812 1.00 97.94 87 GLY A CA 1
ATOM 617 C C . GLY A 1 87 ? -8.727 5.648 -3.831 1.00 97.94 87 GLY A C 1
ATOM 618 O O . GLY A 1 87 ? -9.669 6.123 -3.194 1.00 97.94 87 GLY A O 1
ATOM 619 N N . PHE A 1 88 ? -8.864 4.509 -4.519 1.00 97.88 88 PHE A N 1
ATOM 620 C CA . PHE A 1 88 ? -10.077 3.686 -4.437 1.00 97.88 88 PHE A CA 1
ATOM 621 C C . PHE A 1 88 ? -10.226 3.031 -3.061 1.00 97.88 88 PHE A C 1
ATOM 623 O O . PHE A 1 88 ? -11.306 3.107 -2.480 1.00 97.88 88 PHE A O 1
ATOM 630 N N . VAL A 1 89 ? -9.153 2.455 -2.510 1.00 97.56 89 VAL A N 1
ATOM 631 C CA . VAL A 1 89 ? -9.165 1.848 -1.166 1.00 97.56 89 VAL A CA 1
ATOM 632 C C . VAL A 1 89 ? -9.573 2.868 -0.100 1.00 97.56 89 VAL A C 1
ATOM 634 O O . VAL A 1 89 ? -10.427 2.574 0.735 1.00 97.56 89 VAL A O 1
ATOM 637 N N . ARG A 1 90 ? -9.018 4.084 -0.166 1.00 95.62 90 ARG A N 1
ATOM 638 C CA . ARG A 1 90 ? -9.330 5.178 0.759 1.00 95.62 90 ARG A CA 1
ATOM 639 C C . ARG A 1 90 ? -10.812 5.552 0.738 1.00 95.62 90 ARG A C 1
ATOM 641 O O . ARG A 1 90 ? -11.444 5.586 1.786 1.00 95.62 90 ARG A O 1
ATOM 648 N N . ARG A 1 91 ? -11.392 5.742 -0.450 1.00 95.31 91 ARG A N 1
ATOM 649 C CA . ARG A 1 91 ? -12.833 6.026 -0.581 1.00 95.31 91 ARG A CA 1
ATOM 650 C C . ARG A 1 91 ? -13.702 4.904 -0.020 1.00 95.31 91 ARG A C 1
ATOM 652 O O . ARG A 1 91 ? -14.679 5.166 0.670 1.00 95.31 91 ARG A O 1
ATOM 659 N N . LEU A 1 92 ? -13.332 3.650 -0.278 1.00 95.31 92 LEU A N 1
ATOM 660 C CA . LEU A 1 92 ? -14.088 2.501 0.219 1.00 95.31 92 LEU A CA 1
ATOM 661 C C . LEU A 1 92 ? -14.066 2.400 1.750 1.00 95.31 92 LEU A C 1
ATOM 663 O O . LEU A 1 92 ? -15.081 2.024 2.333 1.00 95.31 92 LEU A O 1
ATOM 667 N N . VAL A 1 93 ? -12.937 2.716 2.395 1.00 94.94 93 VAL A N 1
ATOM 668 C CA . VAL A 1 93 ? -12.800 2.597 3.856 1.00 94.94 93 VAL A CA 1
ATOM 669 C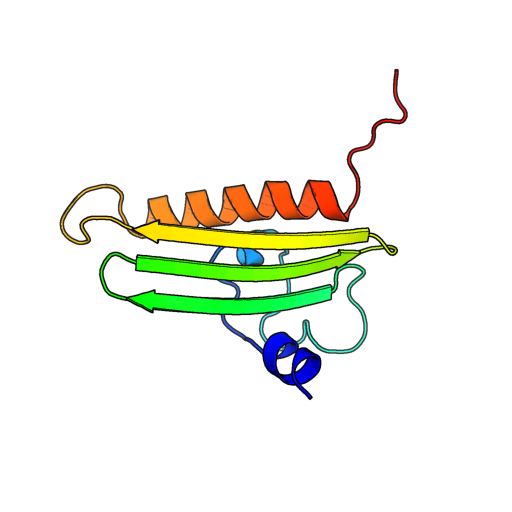 C . VAL A 1 93 ? -13.368 3.803 4.609 1.00 94.94 93 VAL A C 1
ATOM 671 O O . VAL A 1 93 ? -13.906 3.636 5.697 1.00 94.94 93 VAL A O 1
ATOM 674 N N . GLU A 1 94 ? -13.276 5.007 4.041 1.00 91.94 94 GLU A N 1
ATOM 675 C CA . GLU A 1 94 ? -13.882 6.221 4.611 1.00 91.94 94 GLU A CA 1
ATOM 676 C C . GLU A 1 94 ? -15.409 6.247 4.391 1.00 91.94 94 GLU A C 1
ATOM 678 O O . GLU A 1 94 ? -16.131 6.905 5.139 1.00 91.94 94 GLU A O 1
ATOM 683 N N . GLY A 1 95 ? -15.898 5.460 3.426 1.00 83.19 95 GLY A N 1
ATOM 684 C CA . GLY A 1 95 ? -17.289 5.404 2.999 1.00 83.19 95 GLY A CA 1
ATOM 685 C C . GLY A 1 95 ? -17.547 6.392 1.863 1.00 83.19 95 GLY A C 1
ATOM 686 O O . GLY A 1 95 ? -17.307 7.588 1.999 1.00 83.19 95 GLY A O 1
ATOM 687 N N . ASP A 1 96 ? -18.075 5.907 0.735 1.00 60.56 96 ASP A N 1
ATOM 688 C CA . ASP A 1 96 ? -18.716 6.803 -0.229 1.00 60.56 96 ASP A CA 1
ATOM 689 C C . ASP A 1 96 ? -19.926 7.442 0.465 1.00 60.56 96 ASP A C 1
ATOM 691 O O . ASP A 1 96 ? -20.793 6.724 0.977 1.00 60.56 96 ASP A O 1
ATOM 695 N N . ASP A 1 97 ? -20.011 8.771 0.425 1.00 51.94 97 ASP A N 1
ATOM 696 C CA . ASP A 1 97 ? -21.207 9.569 0.708 1.00 51.94 97 ASP A CA 1
ATOM 697 C C . ASP A 1 97 ? -22.357 9.117 -0.229 1.00 51.94 97 ASP A C 1
ATOM 699 O O . ASP A 1 97 ? -22.676 9.737 -1.241 1.00 51.94 97 ASP A O 1
ATOM 703 N N . ARG A 1 98 ? -22.984 7.971 0.059 1.00 50.28 98 ARG A N 1
ATOM 704 C CA . ARG A 1 98 ? -24.190 7.464 -0.623 1.00 50.28 98 ARG A CA 1
ATOM 705 C C . ARG A 1 98 ? -25.460 7.794 0.161 1.00 50.28 98 ARG A C 1
ATOM 707 O O . ARG A 1 98 ? -26.416 7.026 0.149 1.00 50.28 98 ARG A O 1
ATOM 714 N N . SER A 1 99 ? -25.486 8.951 0.819 1.00 42.81 99 SER A N 1
ATOM 715 C CA . SER A 1 99 ? -26.677 9.549 1.441 1.00 42.81 99 SER A CA 1
ATOM 716 C C . SER A 1 99 ? -27.051 10.875 0.771 1.00 42.81 99 SER A C 1
ATOM 718 O O . SER A 1 99 ? -27.214 11.899 1.427 1.00 42.81 99 SER A O 1
ATOM 720 N N . GLY A 1 100 ? -27.175 10.850 -0.557 1.00 46.12 100 GLY A N 1
ATOM 721 C CA . GLY A 1 100 ? -27.551 12.008 -1.365 1.00 46.12 100 GLY A CA 1
ATOM 722 C C . GLY A 1 100 ? -28.224 11.613 -2.678 1.00 46.12 100 GLY A C 1
ATOM 723 O O . GLY A 1 100 ? -27.735 11.980 -3.741 1.00 46.12 100 GLY A O 1
ATOM 724 N N . ALA A 1 101 ? -29.306 10.834 -2.606 1.00 36.41 101 ALA A N 1
ATOM 725 C CA . ALA A 1 101 ? -30.274 10.643 -3.688 1.00 36.41 101 ALA A CA 1
ATOM 726 C C . ALA A 1 101 ? -31.665 10.391 -3.095 1.00 36.41 101 ALA A C 1
ATOM 728 O O . ALA A 1 101 ? -31.742 9.594 -2.131 1.00 36.41 101 ALA A O 1
#

Nearest PDB structures (foldseek):
  2wuq-assembly1_B  TM=6.770E-01  e=1.929E-03  Streptomyces cacaoi
  2wuq-assembly1_A  TM=6.796E-01  e=2.187E-03  Streptomyces cacaoi
  2jbf-assembly1_A  TM=7.737E-01  e=1.960E-02  Synechococcus elongatus
  2fgg-assembly1_A  TM=5.199E-01  e=7.777E-02  Mycobacterium tuberculosis
  4wpy-assembly1_A-2  TM=5.420E-01  e=1.756E-01  Mycobacterium tuberculosis H37Rv

Solvent-accessible surface area (backbone atoms only — not comparable to full-atom values): 5816 Å² total; per-residue (Å²): 116,63,65,66,57,30,26,62,54,51,77,39,74,40,35,54,42,56,68,74,64,50,53,90,49,54,72,52,96,76,61,76,58,44,62,30,43,52,71,48,78,56,92,32,35,45,33,36,36,34,42,38,35,19,95,92,36,72,40,76,53,76,48,77,50,76,50,55,71,92,44,79,68,48,73,68,55,52,38,52,52,31,23,52,52,19,47,52,52,50,41,64,23,73,51,70,88,82,86,80,130

Foldseek 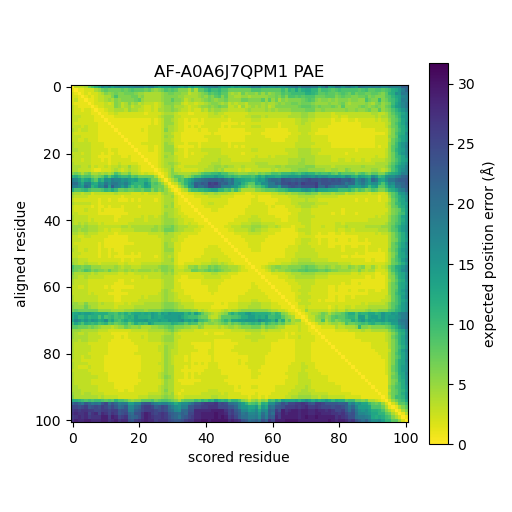3Di:
DQQLVQQLQLPCQFLNVLVVAHSHDLSDDDDLKGKGKDWDDDQQKTWIWIWIAHPRAIDTDIDMGGDHDVDPPHPVVNRVVRNVNSVVRVCVRVDDPPVDD

Radius of gyration: 14.46 Å; Cα contacts (8 Å, |Δi|>4): 154; chains: 1; bounding box: 44×22×40 Å

Mean predicted aligned error: 5.17 Å